Protein AF-A0A6P6MYN0-F1 (afdb_monomer_lite)

Foldseek 3Di:
DPPDVVNVVVVVVVVVVVVVVVVVVVVVPPPPPPPPPCPPDDPPPPPDPPPDPDPDPPPPDDPVVVVVVVVVLVVQQVPDDLPPHQWDWDWDDDPNDTRDIHFYHFLDSVDPPGDTDDPPRDD

Structure (mmCIF, N/CA/C/O backbone):
data_AF-A0A6P6MYN0-F1
#
_entry.id   AF-A0A6P6MYN0-F1
#
loop_
_atom_site.group_PDB
_atom_site.id
_atom_site.type_symbol
_atom_site.label_atom_id
_atom_site.label_alt_id
_atom_site.label_comp_id
_atom_site.label_asym_id
_atom_site.label_entity_id
_atom_site.label_seq_id
_atom_site.pdbx_PDB_ins_code
_atom_site.Cartn_x
_atom_site.Cartn_y
_atom_site.Cartn_z
_atom_site.occupancy
_atom_site.B_iso_or_equiv
_atom_site.auth_seq_id
_atom_site.auth_comp_id
_atom_site.auth_asym_id
_atom_site.auth_atom_id
_atom_site.pdbx_PDB_mod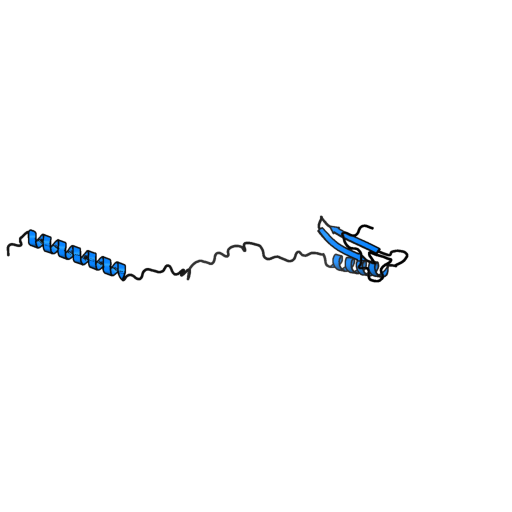el_num
ATOM 1 N N . MET A 1 1 ? -87.857 14.579 69.782 1.00 53.56 1 MET A N 1
ATOM 2 C CA . MET A 1 1 ? -88.021 13.678 68.616 1.00 53.56 1 MET A CA 1
ATOM 3 C C . MET A 1 1 ? -87.259 12.383 68.890 1.00 53.56 1 MET A C 1
ATOM 5 O O . MET A 1 1 ? -86.061 12.450 69.120 1.00 53.56 1 MET A O 1
ATOM 9 N N . LYS A 1 2 ?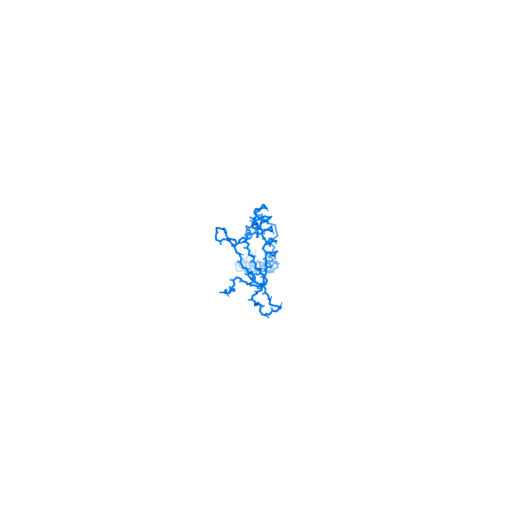 -87.933 11.222 68.958 1.00 61.50 2 LYS A N 1
ATOM 10 C CA . LYS A 1 2 ? -87.278 9.908 69.142 1.00 61.50 2 LYS A CA 1
ATOM 11 C C . LYS A 1 2 ? -86.645 9.494 67.811 1.00 61.50 2 LYS A C 1
ATOM 13 O O . LYS A 1 2 ? -87.336 8.946 66.956 1.00 61.50 2 LYS A O 1
ATOM 18 N N . VAL A 1 3 ? -85.364 9.803 67.611 1.00 63.44 3 VAL A N 1
ATOM 19 C CA . VAL A 1 3 ? -84.628 9.355 66.422 1.00 63.44 3 VAL A CA 1
ATOM 20 C C . VAL A 1 3 ? -84.495 7.840 66.525 1.00 63.44 3 VAL A C 1
ATOM 22 O O . VAL A 1 3 ? -83.791 7.317 67.385 1.00 63.44 3 VAL A O 1
ATOM 25 N N . LYS A 1 4 ? -85.257 7.121 65.700 1.00 75.44 4 LYS A N 1
ATOM 26 C CA . LYS A 1 4 ? -85.1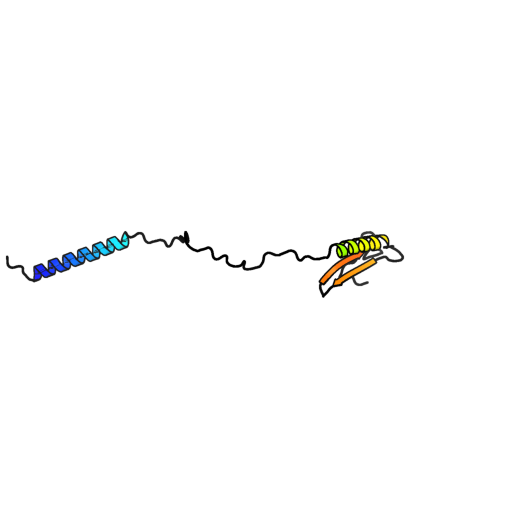75 5.664 65.632 1.00 75.44 4 LYS A CA 1
ATOM 27 C C . LYS A 1 4 ? -83.779 5.330 65.112 1.00 75.44 4 LYS A C 1
ATOM 29 O O . LYS A 1 4 ? -83.386 5.849 64.076 1.00 75.44 4 LYS A O 1
ATOM 34 N N . TRP A 1 5 ? -83.032 4.488 65.819 1.00 72.88 5 TRP A N 1
ATOM 35 C CA . TRP A 1 5 ? -81.677 4.054 65.441 1.00 72.88 5 TRP A CA 1
ATOM 36 C C . TRP A 1 5 ? -81.570 3.601 63.975 1.00 72.88 5 TRP A C 1
ATOM 38 O O . TRP A 1 5 ? -80.552 3.805 63.323 1.00 72.88 5 TRP A O 1
ATOM 48 N N . THR A 1 6 ? -82.666 3.070 63.432 1.00 79.88 6 THR A N 1
ATOM 49 C CA . THR A 1 6 ? -82.806 2.720 62.018 1.00 79.88 6 THR A CA 1
ATOM 50 C C . THR A 1 6 ? -82.671 3.920 61.080 1.00 79.88 6 THR A C 1
ATOM 52 O O . THR A 1 6 ? -82.002 3.806 60.064 1.00 79.88 6 THR A O 1
ATOM 55 N N . GLN A 1 7 ? -83.238 5.079 61.422 1.00 79.44 7 GLN A N 1
ATOM 56 C CA . GLN A 1 7 ? -83.082 6.326 60.664 1.00 79.44 7 GLN A CA 1
ATOM 57 C C . GLN A 1 7 ? -81.640 6.832 60.714 1.00 79.44 7 GLN A C 1
ATOM 59 O O . GLN A 1 7 ? -81.121 7.285 59.702 1.00 79.44 7 GLN A O 1
ATOM 64 N N . LEU A 1 8 ? -80.968 6.695 61.862 1.00 85.31 8 LEU A N 1
ATOM 65 C CA . LEU A 1 8 ? -79.564 7.086 61.995 1.00 85.31 8 LEU A CA 1
ATOM 66 C C . LEU A 1 8 ? -78.649 6.198 61.139 1.00 85.31 8 LEU A C 1
ATOM 68 O O . LEU A 1 8 ? -77.784 6.710 60.434 1.00 85.31 8 LEU A O 1
ATOM 72 N N . GLY A 1 9 ? -78.890 4.883 61.140 1.00 86.94 9 GLY A N 1
ATOM 73 C CA . GLY A 1 9 ? -78.191 3.946 60.260 1.00 86.94 9 GLY A CA 1
ATOM 74 C C . GLY A 1 9 ? -78.440 4.245 58.782 1.00 86.94 9 GLY A C 1
ATOM 75 O O . GLY A 1 9 ? -77.500 4.276 57.996 1.00 86.94 9 GLY A O 1
ATOM 76 N N . LEU A 1 10 ? -79.687 4.539 58.405 1.00 88.94 10 LEU A N 1
ATOM 77 C CA . LEU A 1 10 ? -80.056 4.849 57.021 1.00 88.94 10 LEU A CA 1
ATOM 78 C C . LEU A 1 10 ? -79.382 6.142 56.536 1.00 88.94 10 LEU A C 1
ATOM 80 O O . LEU A 1 10 ? -78.824 6.164 55.443 1.00 88.94 10 LEU A O 1
ATOM 84 N N . VAL A 1 11 ? -79.341 7.182 57.375 1.00 91.94 11 VAL A N 1
ATOM 85 C CA . VAL A 1 11 ? -78.610 8.429 57.087 1.00 91.94 11 VAL A CA 1
ATOM 86 C C . VAL A 1 11 ? -77.107 8.175 56.962 1.00 91.94 11 VAL A C 1
ATOM 88 O O . VAL A 1 11 ? -76.478 8.693 56.043 1.00 91.94 11 VAL A O 1
ATOM 91 N N . PHE A 1 12 ? -76.529 7.345 57.834 1.00 92.38 12 PHE A N 1
ATOM 92 C CA . PHE A 1 12 ? -75.112 6.987 57.765 1.00 92.38 12 PHE A CA 1
ATOM 93 C C . PHE A 1 12 ? -74.764 6.249 56.465 1.00 92.38 12 PHE A C 1
ATOM 95 O O . PHE A 1 12 ? -73.822 6.638 55.777 1.00 92.38 12 PHE A O 1
ATOM 102 N N . PHE A 1 13 ? -75.544 5.232 56.083 1.00 91.94 13 PHE A N 1
ATOM 103 C CA . PHE A 1 13 ? -75.327 4.506 54.827 1.00 91.94 13 PHE A CA 1
ATOM 104 C C . PHE A 1 13 ? -75.521 5.398 53.600 1.00 91.94 13 PHE A C 1
ATOM 106 O O . PHE A 1 13 ? -74.767 5.279 52.635 1.00 91.94 13 PHE A O 1
ATOM 113 N N . LEU A 1 14 ? -76.482 6.323 53.647 1.00 93.69 14 LEU A N 1
ATOM 114 C CA . LEU A 1 14 ? -76.713 7.278 52.570 1.00 93.69 14 LEU A CA 1
ATOM 115 C C . LEU A 1 14 ? -75.519 8.230 52.413 1.00 93.69 14 LEU A C 1
ATOM 117 O O . LEU A 1 14 ? -75.006 8.378 51.306 1.00 93.69 14 LEU A O 1
ATOM 121 N N . LEU A 1 15 ? -74.999 8.785 53.511 1.00 94.81 15 LEU A N 1
ATOM 122 C CA . LEU A 1 15 ? -73.784 9.608 53.492 1.00 94.81 15 LEU A CA 1
ATOM 123 C C . LEU A 1 15 ? -72.572 8.827 52.977 1.00 94.81 15 LEU A C 1
ATOM 125 O O . LEU A 1 15 ? -71.834 9.326 52.130 1.00 94.81 15 LEU A O 1
ATOM 129 N N . LEU A 1 16 ? -72.395 7.585 53.432 1.00 95.25 16 LEU A N 1
ATOM 130 C CA . LEU A 1 16 ? -71.290 6.732 53.003 1.00 95.25 16 LEU A CA 1
ATOM 131 C C . LEU A 1 16 ? -71.374 6.418 51.503 1.00 95.25 16 LEU A C 1
ATOM 133 O O . LEU A 1 16 ? -70.361 6.481 50.809 1.00 95.25 16 LEU A O 1
ATOM 137 N N . SER A 1 17 ? -72.580 6.174 50.979 1.00 94.06 17 SER A N 1
ATOM 138 C CA . SER A 1 17 ? -72.792 5.970 49.543 1.00 94.06 17 SER A CA 1
ATOM 139 C C . SER A 1 17 ? -72.412 7.207 48.724 1.00 94.06 17 SER A C 1
ATOM 141 O O . SER A 1 17 ? -71.668 7.076 47.754 1.00 94.06 17 SER A O 1
ATOM 143 N N . ILE A 1 18 ? -72.818 8.404 49.168 1.00 95.75 18 ILE A N 1
ATOM 144 C CA . ILE A 1 18 ? -72.512 9.675 48.497 1.00 95.75 18 ILE A CA 1
ATOM 145 C C . ILE A 1 18 ? -71.004 9.924 48.472 1.00 95.75 18 ILE A C 1
ATOM 147 O O . ILE A 1 18 ? -70.462 10.298 47.428 1.00 95.75 18 ILE A O 1
ATOM 151 N N . ILE A 1 19 ? -70.317 9.686 49.594 1.00 95.56 19 ILE A N 1
ATOM 152 C CA . ILE A 1 19 ? -68.861 9.842 49.696 1.00 95.56 19 ILE A CA 1
ATOM 153 C C . ILE A 1 19 ? -68.169 8.906 48.705 1.00 95.56 19 ILE A C 1
ATOM 155 O O . ILE A 1 19 ? -67.371 9.369 47.894 1.00 95.56 19 ILE A O 1
ATOM 159 N N . MET A 1 20 ? -68.529 7.619 48.693 1.00 93.00 20 MET A N 1
ATOM 160 C CA . MET A 1 20 ? -67.912 6.642 47.792 1.00 93.00 20 MET A CA 1
ATOM 161 C C . MET A 1 20 ? -68.162 6.978 46.319 1.00 93.00 20 MET A C 1
ATOM 163 O O . MET A 1 20 ? -67.231 6.924 45.516 1.00 93.00 20 MET A O 1
ATOM 167 N N . THR A 1 21 ? -69.379 7.394 45.957 1.00 92.56 21 THR A N 1
ATOM 168 C CA . THR A 1 21 ? -69.680 7.833 44.585 1.00 92.56 21 THR A CA 1
ATOM 169 C C . THR A 1 21 ? -68.930 9.108 44.203 1.00 92.56 21 THR A C 1
ATOM 171 O O . THR A 1 21 ? -68.440 9.208 43.082 1.00 92.56 21 THR A O 1
ATOM 174 N N . SER A 1 22 ? -68.763 10.052 45.134 1.00 90.94 22 SER A N 1
ATOM 175 C CA . SER A 1 22 ? -68.007 11.288 44.892 1.00 90.94 22 SER A CA 1
ATOM 176 C C . SER A 1 22 ? -66.517 11.000 44.710 1.00 90.94 22 SER A C 1
ATOM 178 O O . SER A 1 22 ? -65.898 11.541 43.799 1.00 90.94 22 SER A O 1
ATOM 180 N N . CYS A 1 23 ? -65.949 10.089 45.507 1.00 87.94 23 CYS A N 1
ATOM 181 C CA . CYS A 1 23 ? -64.576 9.614 45.337 1.00 87.94 23 CYS A CA 1
ATOM 182 C C . CYS A 1 23 ? -64.377 8.909 43.990 1.00 87.94 23 CYS A C 1
ATOM 184 O O . CYS A 1 23 ? -63.348 9.110 43.353 1.00 87.94 23 CYS A O 1
ATOM 186 N N . PHE A 1 24 ? -65.355 8.124 43.531 1.00 85.88 24 PHE A N 1
ATOM 187 C CA . PHE A 1 24 ? -65.301 7.480 42.217 1.00 85.88 24 PHE A CA 1
ATOM 188 C C . PHE A 1 24 ? -65.345 8.490 41.067 1.00 85.88 24 PHE A C 1
ATOM 190 O O . PHE A 1 24 ? -64.548 8.388 40.138 1.00 85.88 24 PHE A O 1
ATOM 197 N N . ILE A 1 25 ? -66.232 9.486 41.138 1.00 86.12 25 ILE A N 1
ATOM 198 C CA . ILE A 1 25 ? -66.300 10.560 40.137 1.00 86.12 25 ILE A CA 1
ATOM 199 C C . ILE A 1 25 ? -65.002 11.371 40.148 1.00 86.12 25 ILE A C 1
ATOM 201 O O . ILE A 1 25 ? -64.467 11.666 39.084 1.00 86.12 25 ILE A O 1
ATOM 205 N N . TRP A 1 26 ? -64.451 11.659 41.329 1.00 82.94 26 TRP A N 1
ATOM 206 C CA . TRP A 1 26 ? -63.154 12.319 41.467 1.00 82.94 26 TRP A CA 1
ATOM 207 C C . TRP A 1 26 ? -62.023 11.490 40.850 1.00 82.94 26 TRP A C 1
ATOM 209 O O . TRP A 1 26 ? -61.227 12.020 40.086 1.00 82.94 26 TRP A O 1
ATOM 219 N N . GLN A 1 27 ? -61.973 10.178 41.103 1.00 78.88 27 GLN A N 1
ATOM 220 C CA . GLN A 1 27 ? -60.999 9.284 40.467 1.00 78.88 27 GLN A CA 1
ATOM 221 C C . GLN A 1 27 ? -61.155 9.200 38.949 1.00 78.88 27 GLN A C 1
ATOM 223 O O . GLN A 1 27 ? -60.160 9.051 38.246 1.00 78.88 27 GLN A O 1
ATOM 228 N N . TYR A 1 28 ? -62.382 9.292 38.440 1.00 77.19 28 TYR A N 1
ATOM 229 C CA . TYR A 1 28 ? -62.646 9.265 37.006 1.00 77.19 28 TYR A CA 1
ATOM 230 C C . TYR A 1 28 ? -62.300 10.593 36.317 1.00 77.19 28 TYR A C 1
ATOM 232 O O . TYR A 1 28 ? -61.834 10.592 35.181 1.00 77.19 28 TYR A O 1
ATOM 240 N N . GLN A 1 29 ? -62.534 11.719 36.998 1.00 72.38 29 GLN A N 1
ATOM 241 C CA . GLN A 1 29 ? -62.219 13.059 36.500 1.00 72.38 29 GLN A CA 1
ATOM 242 C C . GLN A 1 29 ? -60.760 13.452 36.700 1.00 72.38 29 GLN A C 1
ATOM 244 O O . GLN A 1 29 ? -60.295 14.357 36.007 1.00 72.38 29 GLN A O 1
ATOM 249 N N . LEU A 1 30 ? -60.034 12.795 37.612 1.00 69.62 30 LEU A N 1
ATOM 250 C CA . LEU A 1 30 ? -58.584 12.893 37.639 1.00 69.62 30 LEU A CA 1
ATOM 251 C C . LEU A 1 30 ? -58.102 12.504 36.239 1.00 69.62 30 LEU A C 1
ATOM 253 O O . LEU A 1 30 ? -58.346 11.368 35.817 1.00 69.62 30 LEU A O 1
ATOM 257 N N . PRO A 1 31 ? -57.473 13.432 35.493 1.00 56.62 31 PRO A N 1
ATOM 258 C CA . PRO A 1 31 ? -56.939 13.100 34.192 1.00 56.62 31 PRO A CA 1
ATOM 259 C C . PRO A 1 31 ? -56.016 11.921 34.436 1.00 56.62 31 PRO A C 1
ATOM 261 O O . PRO A 1 31 ? -55.083 12.018 35.239 1.00 56.62 31 PRO A O 1
ATOM 264 N N . LYS A 1 32 ? -56.314 10.775 33.809 1.00 54.97 32 LYS A N 1
ATOM 265 C CA . LYS A 1 32 ? -55.315 9.722 33.712 1.00 54.97 32 LYS A CA 1
ATOM 266 C C . LYS A 1 32 ? -54.124 10.441 33.120 1.00 54.97 32 LYS A C 1
ATOM 268 O O . LYS A 1 32 ? -54.213 10.909 31.986 1.00 54.97 32 LYS A O 1
ATOM 273 N N . LEU A 1 33 ? -53.076 10.601 33.925 1.00 54.22 33 LEU A N 1
ATOM 274 C CA . LEU A 1 33 ? -51.758 10.900 33.420 1.00 54.22 33 LEU A CA 1
ATOM 275 C C . LEU A 1 33 ? -51.540 9.789 32.403 1.00 54.22 33 LEU A C 1
ATOM 277 O O . LEU A 1 33 ? -51.207 8.657 32.754 1.00 54.22 33 LEU A O 1
ATOM 281 N N . VAL A 1 34 ? -51.822 10.088 31.133 1.00 50.62 34 VAL A N 1
ATOM 282 C CA . VAL A 1 34 ? -51.039 9.516 30.063 1.00 50.62 34 VAL A CA 1
ATOM 283 C C . VAL A 1 34 ? -49.646 9.767 30.590 1.00 50.62 34 VAL A C 1
ATOM 285 O O . VAL A 1 34 ? -49.278 10.914 30.866 1.00 50.62 34 VAL A O 1
ATOM 288 N N . LEU A 1 35 ? -48.934 8.686 30.878 1.00 47.28 35 LEU A N 1
ATOM 289 C CA . LEU A 1 35 ? -47.496 8.740 30.951 1.00 47.28 35 LEU A CA 1
ATOM 290 C C . LEU A 1 35 ? -47.065 9.121 29.531 1.00 47.28 35 LEU A C 1
ATOM 292 O O . LEU A 1 35 ? -46.549 8.305 28.779 1.00 47.28 35 LEU A O 1
ATOM 296 N N . GLU A 1 36 ? -47.349 10.362 29.129 1.00 41.97 36 GLU A N 1
ATOM 297 C CA . GLU A 1 36 ? -46.431 11.101 28.316 1.00 41.97 36 GLU A CA 1
ATOM 298 C C . GLU A 1 36 ? -45.174 11.016 29.153 1.00 41.97 36 GLU A C 1
ATOM 300 O O . GLU A 1 36 ? -45.100 11.555 30.259 1.00 41.97 36 GLU A O 1
ATOM 305 N N . GLU A 1 37 ? -44.295 10.113 28.745 1.00 47.88 37 GLU A N 1
ATOM 306 C CA . GLU A 1 37 ? -42.961 10.413 28.239 1.00 47.88 37 GLU A CA 1
ATOM 307 C C . GLU A 1 37 ? -42.546 11.903 28.273 1.00 47.88 37 GLU A C 1
ATOM 309 O O . GLU A 1 37 ? -41.843 12.396 27.406 1.00 47.88 37 GLU A O 1
ATOM 314 N N . ASN A 1 38 ? -42.906 12.643 29.316 1.00 44.09 38 ASN A N 1
ATOM 315 C CA . ASN A 1 38 ? -42.285 13.881 29.715 1.00 44.09 38 ASN A CA 1
ATOM 316 C C . ASN A 1 38 ? -41.062 13.471 30.524 1.00 44.09 38 ASN A C 1
ATOM 318 O O . ASN A 1 38 ? -40.947 13.685 31.729 1.00 44.09 38 ASN A O 1
ATOM 322 N N . THR A 1 39 ? -40.097 12.908 29.797 1.00 47.28 39 THR A N 1
ATOM 323 C CA . THR A 1 39 ? -38.680 12.992 30.150 1.00 47.28 39 THR A CA 1
ATOM 324 C C . THR A 1 39 ? -38.219 14.426 29.861 1.00 47.28 39 THR A C 1
ATOM 326 O O . THR A 1 39 ? -37.303 14.673 29.085 1.00 47.28 39 THR A O 1
ATOM 329 N N . GLY A 1 40 ? -38.921 15.394 30.444 1.00 51.72 40 GLY A N 1
ATOM 330 C CA . GLY A 1 40 ? -38.658 16.818 30.362 1.00 51.72 40 GLY A CA 1
ATOM 331 C C . GLY A 1 40 ? -38.294 17.293 31.757 1.00 51.72 40 GLY A C 1
ATOM 332 O O . GLY A 1 40 ? -39.147 17.362 32.630 1.00 51.72 40 GLY A O 1
ATOM 333 N N . GLU A 1 41 ? -37.009 17.587 31.943 1.00 58.28 41 GLU A N 1
ATOM 334 C CA . GLU A 1 41 ? -36.433 18.288 33.096 1.00 58.28 41 GLU A CA 1
ATOM 335 C C . GLU A 1 41 ? -36.349 17.518 34.424 1.00 58.28 41 GLU A C 1
ATOM 337 O O . GLU A 1 41 ? -37.100 17.735 35.367 1.00 58.28 41 GLU A O 1
ATOM 342 N N . ARG A 1 42 ? -35.309 16.680 34.543 1.00 47.69 42 ARG A N 1
ATOM 343 C CA . ARG A 1 42 ? -34.098 16.988 35.350 1.00 47.69 42 ARG A CA 1
ATOM 344 C C . ARG A 1 42 ? -33.110 15.819 35.362 1.00 47.69 42 ARG A C 1
ATOM 346 O O . ARG A 1 42 ? -32.417 15.596 36.353 1.00 47.69 42 ARG A O 1
ATOM 353 N N . SER A 1 43 ? -32.976 15.068 34.271 1.00 50.16 43 SER A N 1
ATOM 354 C CA . SER A 1 43 ? -31.760 14.282 34.123 1.00 50.16 43 SER A CA 1
ATOM 355 C C . SER A 1 43 ? -30.658 15.293 33.827 1.00 50.16 43 SER A C 1
ATOM 357 O O . SER A 1 43 ? -30.653 15.892 32.751 1.00 50.16 43 SER A O 1
ATOM 359 N N . LYS A 1 44 ? -29.703 15.495 34.746 1.00 55.16 44 LYS A N 1
ATOM 360 C CA . LYS A 1 44 ? -28.343 15.796 34.282 1.00 55.16 44 LYS A CA 1
ATOM 361 C C . LYS A 1 44 ? -28.123 14.759 33.199 1.00 55.16 44 LYS A C 1
ATOM 363 O O . LYS A 1 44 ? -28.175 13.578 33.534 1.00 55.16 44 LYS A O 1
ATOM 368 N N . SER A 1 45 ? -28.061 15.171 31.934 1.00 57.47 45 SER A N 1
ATOM 369 C CA . SER A 1 45 ? -27.773 14.255 30.845 1.00 57.47 45 SER A CA 1
ATOM 370 C C . SER A 1 45 ? -26.450 13.629 31.244 1.00 57.47 45 SER A C 1
ATOM 372 O O . SER A 1 45 ? -25.400 14.269 31.144 1.00 57.47 45 SER A O 1
ATOM 374 N N . VAL A 1 46 ? -26.503 12.440 31.842 1.00 62.66 46 VAL A N 1
ATOM 375 C CA . VAL A 1 46 ? -25.317 11.642 32.048 1.00 62.66 46 VAL A CA 1
ATOM 376 C C . VAL A 1 46 ? -24.870 11.459 30.620 1.00 62.66 46 VAL A C 1
ATOM 378 O O . VAL A 1 46 ? -25.598 10.862 29.826 1.00 62.66 46 VAL A O 1
ATOM 381 N N . ARG A 1 47 ? -23.768 12.119 30.254 1.00 65.75 47 ARG A N 1
ATOM 382 C CA . ARG A 1 47 ? -23.128 11.883 28.971 1.00 65.75 47 ARG A CA 1
ATOM 383 C C . ARG A 1 47 ? -22.782 10.407 29.009 1.00 65.75 47 ARG A C 1
ATOM 385 O O . ARG A 1 47 ? -21.797 10.021 29.630 1.00 65.75 47 ARG A O 1
ATOM 392 N N . MET A 1 48 ? -23.670 9.580 28.466 1.00 72.00 48 MET A N 1
ATOM 393 C CA . MET A 1 48 ? -23.377 8.182 28.256 1.00 72.00 48 MET A CA 1
ATOM 394 C C . MET A 1 48 ? -22.168 8.192 27.339 1.00 72.00 48 MET A C 1
ATOM 396 O O . MET A 1 48 ? -22.185 8.873 26.309 1.00 72.00 48 MET A O 1
ATOM 400 N N . CYS A 1 49 ? -21.094 7.526 27.763 1.00 70.06 49 CYS A N 1
ATOM 401 C CA . CYS A 1 49 ? -19.936 7.355 26.906 1.00 70.06 49 CYS A CA 1
ATOM 402 C C . CYS A 1 49 ? -20.448 6.818 25.566 1.00 70.06 49 CYS A C 1
ATOM 404 O O . CYS A 1 49 ? -21.297 5.916 25.570 1.00 70.06 49 CYS A O 1
ATOM 406 N N . PRO A 1 50 ? -20.013 7.394 24.436 1.00 75.12 50 PRO A N 1
ATOM 407 C CA . PRO A 1 50 ? -20.453 6.912 23.143 1.00 75.12 50 PRO A CA 1
ATOM 408 C C . PRO A 1 50 ? -20.164 5.408 23.082 1.00 75.12 50 PRO A C 1
ATOM 410 O O . PRO A 1 50 ? -19.091 4.950 23.474 1.00 75.12 50 PRO A O 1
ATOM 413 N N . ARG A 1 51 ? -21.176 4.627 22.678 1.00 73.69 51 ARG A N 1
ATOM 414 C CA . ARG A 1 51 ? -21.131 3.151 22.684 1.00 73.69 51 ARG A CA 1
ATOM 415 C C . ARG A 1 51 ? -19.940 2.612 21.886 1.00 73.69 51 ARG A C 1
ATOM 417 O O . ARG A 1 51 ? -19.454 1.523 22.168 1.00 73.69 51 ARG A O 1
ATOM 424 N N . PHE A 1 52 ? -19.482 3.405 20.923 1.00 72.06 52 PHE A N 1
ATOM 425 C CA . PHE A 1 52 ? -18.256 3.218 20.175 1.00 72.06 52 PHE A CA 1
ATOM 426 C C . PHE A 1 52 ? -17.497 4.549 20.177 1.00 72.06 52 PHE A C 1
ATOM 428 O O . PHE A 1 52 ? -18.142 5.587 20.008 1.00 72.06 52 PHE A O 1
ATOM 435 N N . PRO A 1 53 ? -16.171 4.556 20.384 1.00 74.38 53 PRO A N 1
ATOM 436 C CA . PRO A 1 53 ? -15.379 5.765 20.193 1.00 74.38 53 PRO A CA 1
ATOM 437 C C . PRO A 1 53 ? -15.575 6.285 18.764 1.00 74.38 53 PRO A C 1
ATOM 439 O O . PRO A 1 53 ? -15.749 5.494 17.833 1.00 74.38 53 PRO A O 1
ATOM 442 N N . GLU A 1 54 ? -15.557 7.606 18.586 1.00 76.62 54 GLU A N 1
ATOM 443 C CA . GLU A 1 54 ? -15.477 8.168 17.239 1.00 76.62 54 GLU A CA 1
ATOM 444 C C . GLU A 1 54 ? -14.209 7.625 16.567 1.00 76.62 54 GLU A C 1
ATOM 446 O O . GLU A 1 54 ? -13.160 7.580 17.217 1.00 76.62 54 GLU A O 1
ATOM 451 N N . PRO A 1 55 ? -14.289 7.168 15.304 1.00 65.69 55 PRO A N 1
ATOM 452 C CA . PRO A 1 55 ? -13.127 6.673 14.590 1.00 65.69 55 PRO A CA 1
ATOM 453 C C . PRO A 1 55 ? -12.130 7.820 14.431 1.00 65.69 55 PRO A C 1
ATOM 455 O O . PRO A 1 55 ? -12.244 8.656 13.538 1.00 65.69 55 PRO A O 1
ATOM 458 N N . THR A 1 56 ? -11.148 7.871 15.325 1.00 64.81 56 THR A N 1
ATOM 459 C CA . THR A 1 56 ? -9.991 8.740 15.173 1.00 64.81 56 THR A CA 1
ATOM 460 C C . THR A 1 56 ? -9.148 8.179 14.039 1.00 64.81 56 THR A C 1
ATOM 462 O O . THR A 1 56 ? -8.802 6.992 14.089 1.00 64.81 56 THR A O 1
ATOM 465 N N . PRO A 1 57 ? -8.808 8.987 13.023 1.00 64.25 57 PRO A N 1
ATOM 466 C CA . PRO A 1 57 ? -7.869 8.553 12.008 1.00 64.25 57 PRO A CA 1
ATOM 467 C C . PRO A 1 57 ? -6.577 8.151 12.716 1.00 64.25 57 PRO A C 1
ATOM 469 O O . PRO A 1 57 ? -6.015 8.926 13.489 1.00 64.25 57 PRO A O 1
ATOM 472 N N . LEU A 1 58 ? -6.144 6.910 12.502 1.00 57.62 58 LEU A N 1
ATOM 473 C CA . LEU A 1 58 ? -4.832 6.479 12.952 1.00 57.62 58 LEU A CA 1
ATOM 474 C C . LEU A 1 58 ? -3.799 7.415 12.313 1.00 57.62 58 LEU A C 1
ATOM 476 O O . LEU A 1 58 ? -3.779 7.555 11.091 1.00 57.62 58 LEU A O 1
ATOM 480 N N . GLU A 1 59 ? -2.950 8.054 13.124 1.00 62.06 59 GLU A N 1
ATOM 481 C CA . GLU A 1 59 ? -1.768 8.768 12.633 1.00 62.06 59 GLU A CA 1
ATOM 482 C C . GLU A 1 59 ? -0.815 7.731 12.021 1.00 62.06 59 GLU A C 1
ATOM 484 O O . GLU A 1 59 ? 0.029 7.136 12.684 1.00 62.06 59 GLU A O 1
ATOM 489 N N . HIS A 1 60 ? -1.035 7.418 10.750 1.00 53.75 60 HIS A N 1
ATOM 490 C CA . HIS A 1 60 ? -0.199 6.586 9.893 1.00 53.75 60 HIS A CA 1
ATOM 491 C C . HIS A 1 60 ? -0.027 7.355 8.577 1.00 53.75 60 HIS A C 1
ATOM 493 O O . HIS A 1 60 ? -1.042 7.763 8.009 1.00 53.75 60 HIS A O 1
ATOM 499 N N . PRO A 1 61 ? 1.179 7.521 8.007 1.00 68.06 61 PRO A N 1
ATOM 500 C CA . PRO A 1 61 ? 2.535 7.297 8.512 1.00 68.06 61 PRO A CA 1
ATOM 501 C C . PRO A 1 61 ? 3.216 8.608 8.967 1.00 68.06 61 PRO A C 1
ATOM 503 O O . PRO A 1 61 ? 2.723 9.711 8.733 1.00 68.06 61 PRO A O 1
ATOM 506 N N . ILE A 1 62 ? 4.413 8.484 9.551 1.00 70.75 62 ILE A N 1
ATOM 507 C CA . ILE A 1 62 ? 5.354 9.596 9.772 1.00 70.75 62 ILE A CA 1
ATOM 508 C C . ILE A 1 62 ? 5.568 10.326 8.432 1.00 70.75 62 ILE A C 1
ATOM 510 O O . ILE A 1 62 ? 5.891 9.681 7.435 1.00 70.75 62 ILE A O 1
ATOM 514 N N . HIS A 1 63 ? 5.404 11.654 8.390 1.00 79.00 63 HIS A N 1
ATOM 515 C CA . HIS A 1 63 ? 5.472 12.454 7.151 1.00 79.00 63 HIS A CA 1
ATOM 516 C C . HIS A 1 63 ? 6.729 12.162 6.310 1.00 79.00 63 HIS A C 1
ATOM 518 O O . HIS A 1 63 ? 6.652 12.016 5.093 1.00 79.00 63 HIS A O 1
ATOM 524 N N . SER A 1 64 ? 7.877 11.979 6.970 1.00 85.06 64 SER A N 1
ATOM 525 C CA . SER A 1 64 ? 9.141 11.621 6.318 1.00 85.06 64 SER A CA 1
ATOM 526 C C . SER A 1 64 ? 9.109 10.254 5.628 1.00 85.06 64 SER A C 1
ATOM 528 O O . SER A 1 64 ? 9.696 10.092 4.560 1.00 85.06 64 SER A O 1
ATOM 530 N N . LEU A 1 65 ? 8.408 9.273 6.205 1.00 86.69 65 LEU A N 1
ATOM 531 C CA . LEU A 1 65 ? 8.249 7.948 5.612 1.00 86.69 65 LEU A CA 1
ATOM 532 C C . LEU A 1 65 ? 7.362 8.013 4.368 1.00 86.69 65 LEU A C 1
ATOM 534 O O . LEU A 1 65 ? 7.688 7.392 3.362 1.00 86.69 65 LEU A O 1
ATOM 538 N N . LYS A 1 66 ? 6.283 8.802 4.410 1.00 85.50 66 LYS A N 1
ATOM 539 C CA . LYS A 1 66 ? 5.423 9.030 3.243 1.00 85.50 66 LYS A CA 1
ATOM 540 C C . LYS A 1 66 ? 6.214 9.636 2.080 1.00 85.50 66 LYS A C 1
ATOM 542 O O . LYS A 1 66 ? 6.190 9.082 0.987 1.00 85.50 66 LYS A O 1
ATOM 547 N N . GLU A 1 67 ? 6.963 10.712 2.321 1.00 90.81 67 GLU A N 1
ATOM 548 C CA . GLU A 1 67 ? 7.797 11.341 1.285 1.00 90.81 67 GLU A CA 1
ATOM 549 C C . GLU A 1 67 ? 8.847 10.379 0.711 1.00 90.81 67 GLU A C 1
ATOM 551 O O . GLU A 1 67 ? 9.122 10.382 -0.491 1.00 90.81 67 GLU A O 1
ATOM 556 N N . ALA A 1 68 ? 9.461 9.554 1.564 1.00 91.81 68 ALA A N 1
ATOM 557 C CA . ALA A 1 68 ? 10.419 8.550 1.121 1.00 91.81 68 ALA A CA 1
ATOM 558 C C . ALA A 1 68 ? 9.750 7.495 0.226 1.00 91.81 68 ALA A C 1
ATOM 560 O O . ALA A 1 68 ? 10.288 7.163 -0.830 1.00 91.81 68 ALA A O 1
ATOM 561 N N . LEU A 1 69 ? 8.565 7.012 0.610 1.00 93.00 69 LEU A N 1
ATOM 562 C CA . LEU A 1 69 ? 7.799 6.037 -0.167 1.00 93.00 69 LEU A CA 1
ATOM 563 C C . LEU A 1 69 ? 7.323 6.612 -1.506 1.00 93.00 69 LEU A C 1
ATOM 565 O O . LEU A 1 69 ? 7.391 5.915 -2.512 1.00 93.00 69 LEU A O 1
ATOM 569 N N . GLU A 1 70 ? 6.931 7.885 -1.559 1.00 92.88 70 GLU A N 1
ATOM 570 C CA . GLU A 1 70 ? 6.590 8.565 -2.817 1.00 92.88 70 GLU A CA 1
ATOM 571 C C . GLU A 1 70 ? 7.797 8.662 -3.765 1.00 92.88 70 GLU A C 1
ATOM 573 O O . GLU A 1 70 ? 7.669 8.422 -4.968 1.00 92.88 70 GLU A O 1
ATOM 578 N N . LYS A 1 71 ? 8.999 8.942 -3.239 1.00 95.31 71 LYS A N 1
ATOM 579 C CA . LYS A 1 71 ? 10.239 8.937 -4.040 1.00 95.31 71 LYS A CA 1
ATOM 580 C C . LYS A 1 71 ? 10.570 7.545 -4.573 1.00 95.31 71 LYS A C 1
ATOM 582 O O . LYS A 1 71 ? 10.991 7.420 -5.723 1.00 95.31 71 LYS A O 1
ATOM 587 N N . VAL A 1 72 ? 10.381 6.511 -3.753 1.00 94.25 72 VAL A N 1
ATOM 588 C CA . VAL A 1 72 ? 10.572 5.113 -4.164 1.00 94.25 72 VAL A CA 1
ATOM 589 C C . VAL A 1 72 ? 9.558 4.726 -5.239 1.00 94.25 72 VAL A C 1
ATOM 591 O O . VAL A 1 72 ? 9.955 4.170 -6.259 1.00 94.25 72 VAL A O 1
ATOM 594 N N . ASP A 1 73 ? 8.280 5.068 -5.068 1.00 94.94 73 ASP A N 1
ATOM 595 C CA . ASP A 1 73 ? 7.229 4.799 -6.056 1.00 94.94 73 ASP A CA 1
ATOM 596 C C . ASP A 1 73 ? 7.560 5.439 -7.414 1.00 94.94 73 ASP A C 1
ATOM 598 O O . ASP A 1 73 ? 7.548 4.758 -8.441 1.00 94.94 73 ASP A O 1
ATOM 602 N N . ALA A 1 74 ? 7.964 6.713 -7.418 1.00 95.69 74 ALA A N 1
ATOM 603 C CA . ALA A 1 74 ? 8.378 7.411 -8.633 1.00 95.69 74 ALA A CA 1
ATOM 604 C C . ALA A 1 74 ? 9.605 6.761 -9.297 1.00 95.69 74 ALA A C 1
ATOM 606 O O . ALA A 1 74 ? 9.634 6.579 -10.517 1.00 95.69 74 ALA A O 1
ATOM 607 N N . LEU A 1 75 ? 10.611 6.374 -8.505 1.00 95.75 75 LEU A N 1
ATOM 608 C CA . LEU A 1 75 ? 11.798 5.684 -9.009 1.00 95.75 75 LEU A CA 1
ATOM 609 C C . LEU A 1 75 ? 11.415 4.358 -9.667 1.00 95.75 75 LEU A C 1
ATOM 611 O O . LEU A 1 75 ? 11.837 4.095 -10.793 1.00 95.75 75 LEU A O 1
ATOM 615 N N . LEU A 1 76 ? 10.614 3.533 -8.994 1.00 94.81 76 LEU A N 1
ATOM 616 C CA . LEU A 1 76 ? 10.226 2.220 -9.502 1.00 94.81 76 LEU A CA 1
ATOM 617 C C . LEU A 1 76 ? 9.406 2.342 -10.787 1.00 94.81 76 LEU A C 1
ATOM 619 O O . LEU A 1 76 ? 9.709 1.639 -11.749 1.00 94.81 76 LEU A O 1
ATOM 623 N N . ARG A 1 77 ? 8.460 3.291 -10.867 1.00 93.75 77 ARG A N 1
ATOM 624 C CA . ARG A 1 77 ? 7.711 3.575 -12.109 1.00 93.75 77 ARG A CA 1
ATOM 625 C C . ARG A 1 77 ? 8.627 3.912 -13.278 1.00 93.75 77 ARG A C 1
ATOM 627 O O . ARG A 1 77 ? 8.404 3.411 -14.375 1.00 93.75 77 ARG A O 1
ATOM 634 N N . ASN A 1 78 ? 9.659 4.717 -13.038 1.00 94.75 78 ASN A N 1
ATOM 635 C CA . ASN A 1 78 ? 10.597 5.140 -14.078 1.00 94.75 78 ASN A CA 1
ATOM 636 C C . ASN A 1 78 ? 11.555 4.026 -14.526 1.00 94.75 78 ASN A C 1
ATOM 638 O O . ASN A 1 78 ? 12.095 4.102 -15.626 1.00 94.75 78 ASN A O 1
ATOM 642 N N . ASN A 1 79 ? 11.779 3.007 -13.694 1.00 94.00 79 ASN A N 1
ATOM 643 C CA . ASN A 1 79 ? 12.689 1.899 -13.997 1.00 94.00 79 ASN A CA 1
ATOM 644 C C . ASN A 1 79 ? 11.996 0.688 -14.640 1.00 94.00 79 ASN A C 1
ATOM 646 O O . ASN A 1 79 ? 12.681 -0.234 -15.087 1.00 94.00 79 ASN A O 1
ATOM 650 N N . ILE A 1 80 ? 10.661 0.667 -14.710 1.00 93.94 80 ILE A N 1
ATOM 651 C CA . ILE A 1 80 ? 9.945 -0.395 -15.419 1.00 93.94 80 ILE A CA 1
ATOM 652 C C . ILE A 1 80 ? 10.322 -0.386 -16.895 1.00 93.94 80 ILE A C 1
ATOM 654 O O . ILE A 1 80 ? 10.245 0.633 -17.580 1.00 93.94 80 ILE A O 1
ATOM 658 N N . ASN A 1 81 ? 10.678 -1.565 -17.394 1.00 91.88 81 ASN A N 1
ATOM 659 C CA . ASN A 1 81 ? 11.064 -1.765 -18.777 1.00 91.88 81 ASN A CA 1
ATOM 660 C C . ASN A 1 81 ? 10.413 -3.051 -19.298 1.00 91.88 81 ASN A C 1
ATOM 662 O O . ASN A 1 81 ? 10.604 -4.103 -18.694 1.00 91.88 81 ASN A O 1
ATOM 666 N N . PRO A 1 82 ? 9.704 -3.019 -20.438 1.00 87.62 82 PRO A N 1
ATOM 667 C CA . PRO A 1 82 ? 8.963 -4.176 -20.942 1.00 87.62 82 PRO A CA 1
ATOM 668 C C . PRO A 1 82 ? 9.831 -5.406 -21.251 1.00 87.62 82 PRO A C 1
ATOM 670 O O . PRO A 1 82 ? 9.291 -6.499 -21.379 1.00 87.62 82 PRO A O 1
ATOM 673 N N . ILE A 1 83 ? 11.149 -5.241 -21.385 1.00 88.31 83 ILE A N 1
ATOM 674 C CA . ILE A 1 83 ? 12.090 -6.308 -21.735 1.00 88.31 83 ILE A CA 1
ATOM 675 C C . ILE A 1 83 ? 12.854 -6.787 -20.497 1.00 88.31 83 ILE A C 1
ATOM 677 O O . ILE A 1 83 ? 12.905 -7.984 -20.238 1.00 88.31 83 ILE A O 1
ATOM 681 N N . SER A 1 84 ? 13.459 -5.873 -19.733 1.00 91.31 84 SER A N 1
ATOM 682 C CA . SER A 1 84 ? 14.336 -6.245 -18.612 1.00 91.31 84 SER A CA 1
ATOM 683 C C . SER A 1 84 ? 13.622 -6.353 -17.263 1.00 91.31 84 SER A C 1
ATOM 685 O O . SER A 1 84 ? 14.073 -7.105 -16.405 1.00 91.31 84 SER A O 1
ATOM 687 N N . LEU A 1 85 ? 12.536 -5.601 -17.057 1.00 91.50 85 LEU A N 1
ATOM 688 C CA . LEU A 1 85 ? 11.749 -5.595 -15.819 1.00 91.50 85 LEU A CA 1
ATOM 689 C C . LEU A 1 85 ? 10.266 -5.339 -16.147 1.00 91.50 85 LEU A C 1
ATOM 691 O O . LEU A 1 85 ? 9.766 -4.226 -15.942 1.00 91.50 85 LEU A O 1
ATOM 695 N N . PRO A 1 86 ? 9.568 -6.341 -16.717 1.00 91.25 86 PRO A N 1
ATOM 696 C CA . PRO A 1 86 ? 8.220 -6.162 -17.258 1.00 91.25 86 PRO A CA 1
ATOM 697 C C . PRO A 1 86 ? 7.169 -5.910 -16.173 1.00 91.25 86 PRO A C 1
ATOM 699 O O . PRO A 1 86 ? 6.145 -5.272 -16.433 1.00 91.25 86 PRO A O 1
ATOM 702 N N . SER A 1 87 ? 7.420 -6.394 -14.956 1.00 93.00 87 SER A N 1
ATOM 703 C CA . SER A 1 87 ? 6.522 -6.259 -13.817 1.00 93.00 87 SER A CA 1
ATOM 704 C C . SER A 1 87 ? 7.279 -6.322 -12.497 1.00 93.00 87 SER A C 1
ATOM 706 O O . SER A 1 87 ? 8.235 -7.085 -12.368 1.00 93.00 87 SER A O 1
ATOM 708 N N . LEU A 1 88 ? 6.803 -5.575 -11.506 1.00 92.06 88 LEU A N 1
ATOM 709 C CA . LEU A 1 88 ? 7.321 -5.588 -10.140 1.00 92.06 88 LEU A CA 1
ATOM 710 C C . LEU A 1 88 ? 6.160 -5.348 -9.171 1.00 92.06 88 LEU A C 1
ATOM 712 O O . LEU A 1 88 ? 5.298 -4.513 -9.442 1.00 92.06 88 LEU A O 1
ATOM 716 N N . SER A 1 89 ? 6.150 -6.045 -8.040 1.00 92.50 89 SER A N 1
ATOM 717 C CA . SER A 1 89 ? 5.298 -5.722 -6.896 1.00 92.50 89 SER A CA 1
ATOM 718 C C . SER A 1 89 ? 6.173 -5.617 -5.655 1.00 92.50 89 SER A C 1
ATOM 720 O O . SER A 1 89 ? 7.119 -6.387 -5.481 1.00 92.50 89 SER A O 1
ATOM 722 N N . ALA A 1 90 ? 5.896 -4.619 -4.827 1.00 92.12 90 ALA A N 1
ATOM 723 C CA . ALA A 1 90 ? 6.626 -4.346 -3.605 1.00 92.12 90 ALA A CA 1
ATOM 724 C C . ALA A 1 90 ? 5.642 -3.951 -2.503 1.00 92.12 90 ALA A C 1
ATOM 726 O O . ALA A 1 90 ? 4.734 -3.152 -2.722 1.00 92.12 90 ALA A O 1
ATOM 727 N N . ILE A 1 91 ? 5.836 -4.505 -1.309 1.00 91.62 91 ILE A N 1
ATOM 728 C CA . ILE A 1 91 ? 4.996 -4.239 -0.141 1.00 91.62 91 ILE A CA 1
ATOM 729 C C . ILE A 1 91 ? 5.920 -3.871 1.015 1.00 91.62 91 ILE A C 1
ATOM 731 O O . ILE A 1 91 ? 6.901 -4.566 1.278 1.00 91.62 91 ILE A O 1
ATOM 735 N N . VAL A 1 92 ? 5.616 -2.770 1.696 1.00 91.44 92 VAL A N 1
ATOM 736 C CA . VAL A 1 92 ? 6.334 -2.333 2.895 1.00 91.44 92 VAL A CA 1
ATOM 737 C C . VAL A 1 92 ? 5.445 -2.588 4.099 1.00 91.44 92 VAL A C 1
ATOM 739 O O . VAL A 1 92 ? 4.356 -2.024 4.209 1.00 91.44 92 VAL A O 1
ATOM 742 N N . THR A 1 93 ? 5.924 -3.434 5.007 1.00 89.38 93 THR A N 1
ATOM 743 C CA . THR A 1 93 ? 5.211 -3.826 6.224 1.00 89.38 93 THR A CA 1
ATOM 744 C C . THR A 1 93 ? 5.989 -3.423 7.467 1.00 89.38 93 THR A C 1
ATOM 746 O O . THR A 1 93 ? 7.206 -3.601 7.524 1.00 89.38 93 THR A O 1
ATOM 749 N N .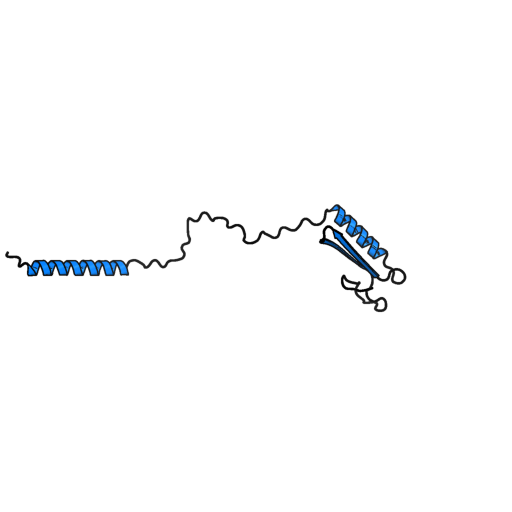 TYR A 1 94 ? 5.290 -2.937 8.487 1.00 84.88 94 TYR A N 1
ATOM 750 C CA . TYR A 1 94 ? 5.858 -2.648 9.800 1.00 84.88 94 TYR A CA 1
ATOM 751 C C . TYR A 1 94 ? 4.907 -3.135 10.884 1.00 84.88 94 TYR A C 1
ATOM 753 O O . TYR A 1 94 ? 3.737 -2.761 10.884 1.00 84.88 94 TYR A O 1
ATOM 761 N N . ASN A 1 95 ? 5.411 -3.949 11.812 1.00 86.12 95 ASN A N 1
ATOM 762 C CA . ASN A 1 95 ? 4.634 -4.467 12.939 1.00 86.12 95 ASN A CA 1
ATOM 763 C C . ASN A 1 95 ? 3.274 -5.058 12.507 1.00 86.12 95 ASN A C 1
ATOM 765 O O . ASN A 1 95 ? 2.224 -4.607 12.957 1.00 86.12 95 ASN A O 1
ATOM 769 N N . ASP A 1 96 ? 3.310 -5.988 11.549 1.00 85.62 96 ASP A N 1
ATOM 770 C CA . ASP A 1 96 ? 2.142 -6.655 10.948 1.00 85.62 96 ASP A CA 1
ATOM 771 C C . ASP A 1 96 ? 1.121 -5.732 10.253 1.00 85.62 96 ASP A C 1
ATOM 773 O O . ASP A 1 96 ? 0.051 -6.174 9.836 1.00 85.62 96 ASP A O 1
ATOM 777 N N . THR A 1 97 ? 1.462 -4.456 10.051 1.00 83.44 97 THR A N 1
ATOM 778 C CA . THR A 1 97 ? 0.659 -3.508 9.272 1.00 83.44 97 THR A CA 1
ATOM 779 C C . THR A 1 97 ? 1.289 -3.248 7.911 1.00 83.44 97 THR A C 1
ATOM 781 O O . THR A 1 97 ? 2.506 -3.086 7.789 1.00 83.44 97 THR A O 1
ATOM 784 N N . VAL A 1 98 ? 0.460 -3.203 6.867 1.00 87.81 98 VAL A N 1
ATOM 785 C CA . VAL A 1 98 ? 0.891 -2.798 5.525 1.00 87.81 98 VAL A CA 1
ATOM 786 C C . VAL A 1 98 ? 0.923 -1.275 5.473 1.00 87.81 98 VAL A C 1
ATOM 788 O O . VAL A 1 98 ? -0.112 -0.624 5.595 1.00 87.81 98 VAL A O 1
ATOM 791 N N . LEU A 1 99 ? 2.115 -0.710 5.297 1.00 86.81 99 LEU A N 1
ATOM 792 C CA . LEU A 1 99 ? 2.323 0.735 5.212 1.00 86.81 99 LEU A CA 1
ATOM 793 C C . LEU A 1 99 ? 2.208 1.255 3.780 1.00 86.81 99 LEU A C 1
ATOM 795 O O . LEU A 1 99 ? 1.803 2.396 3.571 1.00 86.81 99 LEU A O 1
ATOM 799 N N . TRP A 1 100 ? 2.594 0.439 2.798 1.00 91.38 100 TRP A N 1
ATOM 800 C CA . TRP A 1 100 ? 2.550 0.804 1.386 1.00 91.38 100 TRP A CA 1
ATOM 801 C C . TRP A 1 100 ? 2.582 -0.431 0.492 1.00 91.38 100 TRP A C 1
ATOM 803 O O . TRP A 1 100 ? 3.278 -1.404 0.786 1.00 91.38 100 TRP A O 1
ATOM 813 N N . THR A 1 101 ? 1.866 -0.342 -0.625 1.00 92.88 101 THR A N 1
ATOM 814 C CA . THR A 1 101 ? 1.819 -1.357 -1.676 1.00 92.88 101 THR A CA 1
ATOM 815 C C . THR A 1 101 ? 2.066 -0.671 -3.011 1.00 92.88 101 THR A C 1
ATOM 817 O O . THR A 1 101 ? 1.332 0.244 -3.388 1.00 92.88 101 THR A O 1
ATOM 820 N N . GLY A 1 102 ? 3.085 -1.122 -3.733 1.00 93.56 102 GLY A N 1
ATOM 821 C CA . GLY A 1 102 ? 3.431 -0.649 -5.064 1.00 93.56 102 GLY A CA 1
ATOM 822 C C . GLY A 1 102 ? 3.347 -1.775 -6.077 1.00 93.56 102 GLY A C 1
ATOM 823 O O . GLY A 1 102 ? 4.024 -2.790 -5.948 1.00 93.56 102 GLY A O 1
ATOM 824 N N . ASN A 1 103 ? 2.540 -1.567 -7.111 1.00 95.12 103 ASN A N 1
ATOM 825 C CA . ASN A 1 103 ? 2.370 -2.495 -8.218 1.00 95.12 103 ASN A CA 1
ATOM 826 C C . ASN A 1 103 ? 2.732 -1.801 -9.531 1.00 95.12 103 ASN A C 1
ATOM 828 O O . ASN A 1 103 ? 2.183 -0.744 -9.858 1.00 95.12 103 ASN A O 1
ATOM 832 N N . PHE A 1 104 ? 3.650 -2.396 -10.288 1.00 93.81 104 PHE A N 1
ATOM 833 C CA . PHE A 1 104 ? 4.304 -1.743 -11.415 1.00 93.81 104 PHE A CA 1
ATOM 834 C C . PHE A 1 104 ? 4.405 -2.663 -12.633 1.00 93.81 104 PHE A C 1
ATOM 836 O O . PHE A 1 104 ? 4.534 -3.884 -12.514 1.00 93.81 104 PHE A O 1
ATOM 843 N N . GLY A 1 105 ? 4.389 -2.054 -13.819 1.00 92.88 105 GLY A N 1
ATOM 844 C CA . GLY A 1 105 ? 4.472 -2.765 -15.091 1.00 92.88 105 GLY A CA 1
ATOM 845 C C . GLY A 1 105 ? 3.154 -3.408 -15.505 1.00 92.88 105 GLY A C 1
ATOM 846 O O . GLY A 1 105 ? 2.085 -2.856 -15.240 1.00 92.88 105 GLY A O 1
ATOM 847 N N . LYS A 1 106 ? 3.232 -4.545 -16.201 1.00 92.31 106 LYS A N 1
ATOM 848 C CA . LYS A 1 106 ? 2.064 -5.258 -16.738 1.00 92.31 106 LYS A CA 1
ATOM 849 C C . LYS A 1 106 ? 2.015 -6.681 -16.215 1.00 92.31 106 LYS A C 1
ATOM 851 O O . LYS A 1 106 ? 3.005 -7.398 -16.275 1.00 92.31 106 LYS A O 1
ATOM 856 N N . ARG A 1 107 ? 0.835 -7.107 -15.769 1.00 91.19 107 ARG A N 1
ATOM 857 C CA . ARG A 1 107 ? 0.576 -8.495 -15.369 1.00 91.19 107 ARG A CA 1
ATOM 858 C C . ARG A 1 107 ? 0.745 -9.473 -16.534 1.00 91.19 107 ARG A C 1
ATOM 860 O O . ARG A 1 107 ? 1.256 -10.565 -16.345 1.00 91.19 107 ARG A O 1
ATOM 867 N N . ASN A 1 108 ? 0.315 -9.087 -17.731 1.00 90.38 108 ASN A N 1
ATOM 868 C CA . ASN A 1 108 ? 0.489 -9.851 -18.957 1.00 90.38 108 ASN A CA 1
ATOM 869 C C . ASN A 1 108 ? 1.324 -9.028 -19.946 1.00 90.38 108 ASN A C 1
ATOM 871 O O . ASN A 1 108 ? 0.862 -8.008 -20.452 1.00 90.38 108 ASN A O 1
ATOM 875 N N . GLY A 1 109 ? 2.553 -9.475 -20.218 1.00 86.88 109 GLY A N 1
ATOM 876 C CA . GLY A 1 109 ? 3.466 -8.795 -21.141 1.00 86.88 109 GLY A CA 1
ATOM 877 C C . GLY A 1 109 ? 3.029 -8.858 -22.609 1.00 86.88 109 GLY A C 1
ATOM 878 O O . GLY A 1 109 ? 3.392 -7.979 -23.388 1.00 86.88 109 GLY A O 1
ATOM 879 N N . SER A 1 110 ? 2.226 -9.857 -22.986 1.00 88.25 110 SER A N 1
ATOM 880 C CA . SER A 1 110 ? 1.713 -10.009 -24.353 1.00 88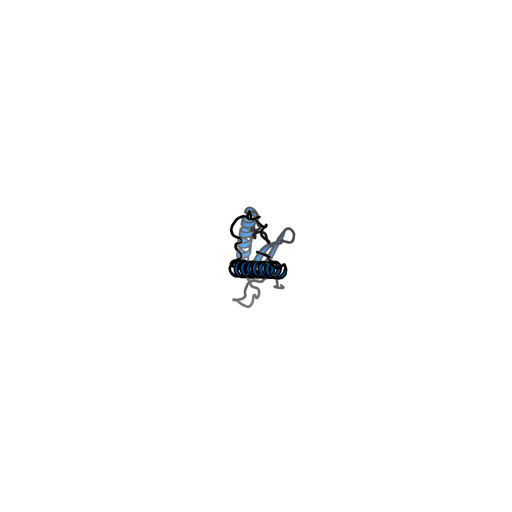.25 110 SER A CA 1
ATOM 881 C C . SER A 1 110 ? 0.515 -9.105 -24.644 1.00 88.25 110 SER A C 1
ATOM 883 O O . SER A 1 110 ? 0.276 -8.771 -25.802 1.00 88.25 110 SER A O 1
ATOM 885 N N . ASP A 1 111 ? -0.238 -8.711 -23.615 1.00 89.81 111 ASP A N 1
ATOM 886 C CA . ASP A 1 111 ? -1.404 -7.842 -23.759 1.00 89.81 111 ASP A CA 1
ATOM 887 C C . ASP A 1 111 ? -1.016 -6.371 -23.507 1.00 89.81 111 ASP A C 1
ATOM 889 O O . ASP A 1 111 ? -0.664 -5.997 -22.381 1.00 89.81 111 ASP A O 1
ATOM 893 N N . PRO A 1 112 ? -1.096 -5.491 -24.525 1.00 86.38 112 PRO A N 1
ATOM 894 C CA . PRO A 1 112 ? -0.761 -4.085 -24.359 1.00 86.38 112 PRO A CA 1
ATOM 895 C C . PRO A 1 112 ? -1.670 -3.360 -23.355 1.00 86.38 112 PRO A C 1
ATOM 897 O O . PRO A 1 112 ? -1.200 -2.393 -22.753 1.00 86.38 112 PRO A O 1
ATOM 900 N N . ASN A 1 113 ? -2.894 -3.842 -23.127 1.00 89.88 113 ASN A N 1
ATOM 901 C CA . ASN A 1 113 ? -3.877 -3.255 -22.212 1.00 89.88 113 ASN A CA 1
ATOM 902 C C . ASN A 1 113 ? -3.916 -3.950 -20.845 1.00 89.88 113 ASN A C 1
ATOM 904 O O . ASN A 1 113 ? -4.796 -3.662 -20.030 1.00 89.88 113 ASN A O 1
ATOM 908 N N . SER A 1 114 ? -2.970 -4.852 -20.569 1.00 91.06 114 SER A N 1
ATOM 909 C CA . SER A 1 114 ? -2.913 -5.519 -19.278 1.00 91.06 114 SER A CA 1
ATOM 910 C C . SER A 1 114 ? -2.749 -4.513 -18.144 1.00 91.06 114 SER A C 1
ATOM 912 O O . SER A 1 114 ? -1.828 -3.694 -18.144 1.00 91.06 114 SER A O 1
ATOM 914 N N . ALA A 1 115 ? -3.575 -4.676 -17.113 1.00 92.12 115 ALA A N 1
ATOM 915 C CA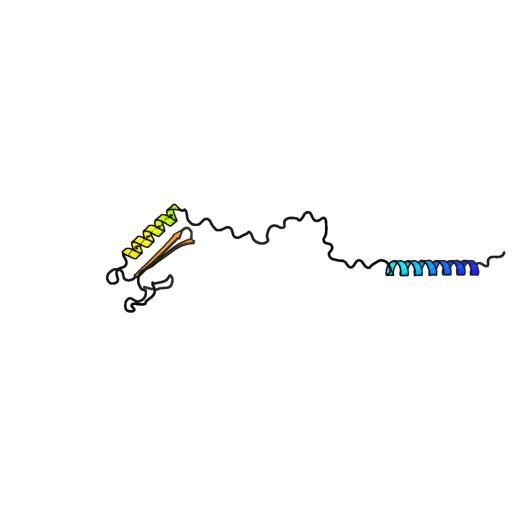 . ALA A 1 115 ? -3.385 -4.007 -15.837 1.00 92.12 115 ALA A CA 1
ATOM 916 C C . ALA A 1 115 ? -2.029 -4.387 -15.200 1.00 92.12 115 ALA A C 1
ATOM 918 O O . ALA A 1 115 ? -1.468 -5.445 -15.533 1.00 92.12 115 ALA A O 1
ATOM 919 N N . PRO A 1 116 ? -1.516 -3.565 -14.268 1.00 92.25 116 PRO A N 1
ATOM 920 C CA . PRO A 1 116 ? -0.411 -3.947 -13.400 1.00 92.25 116 PRO A CA 1
ATOM 921 C C . PRO A 1 116 ? -0.729 -5.210 -12.584 1.00 92.25 116 PRO A C 1
ATOM 923 O O . PRO A 1 116 ? -1.903 -5.555 -12.410 1.00 92.25 116 PRO A O 1
ATOM 926 N N . PRO A 1 117 ? 0.300 -5.916 -12.085 1.00 93.00 117 PRO A N 1
ATOM 927 C CA . PRO A 1 117 ? 0.111 -6.994 -11.116 1.00 93.00 117 PRO A CA 1
ATOM 928 C C . PRO A 1 117 ? -0.592 -6.484 -9.846 1.00 93.00 117 PRO A C 1
ATOM 930 O O . PRO A 1 117 ? -0.663 -5.285 -9.596 1.00 93.00 117 PRO A O 1
ATOM 933 N N . ASN A 1 118 ? -1.128 -7.393 -9.044 1.00 91.56 118 ASN A N 1
ATOM 934 C CA . ASN A 1 118 ? -1.740 -7.095 -7.748 1.00 91.56 118 ASN A CA 1
ATOM 935 C C . ASN A 1 118 ? -1.173 -8.016 -6.658 1.00 91.56 118 ASN A C 1
ATOM 937 O O . ASN A 1 118 ? -0.400 -8.924 -6.952 1.00 91.56 118 ASN A O 1
ATOM 941 N N . GLU A 1 119 ? -1.600 -7.817 -5.415 1.00 85.94 119 GLU A N 1
ATOM 942 C CA . GLU A 1 119 ? -1.183 -8.582 -4.232 1.00 85.94 119 GLU A CA 1
ATOM 943 C C . GLU A 1 119 ? -1.496 -10.089 -4.302 1.00 85.94 119 GLU A C 1
ATOM 945 O O . GLU A 1 119 ? -0.964 -10.871 -3.520 1.00 85.94 119 GLU A O 1
ATOM 950 N N . TYR A 1 120 ? -2.326 -10.504 -5.261 1.00 88.38 120 TYR A N 1
ATOM 951 C CA . TYR A 1 120 ? -2.677 -11.901 -5.522 1.00 88.38 120 TYR A CA 1
ATOM 952 C C . TYR A 1 120 ? -2.036 -12.449 -6.805 1.00 88.38 120 TYR A C 1
ATOM 954 O O . TYR A 1 120 ? -2.304 -13.586 -7.195 1.00 88.38 120 TYR A O 1
ATOM 962 N N . THR A 1 121 ? -1.235 -11.645 -7.509 1.00 87.62 121 THR A N 1
ATOM 963 C CA . THR A 1 121 ? -0.586 -12.060 -8.753 1.00 87.62 121 THR A CA 1
ATOM 964 C C . THR A 1 121 ? 0.610 -12.943 -8.427 1.00 87.62 121 THR A C 1
ATOM 966 O O . THR A 1 121 ? 1.505 -12.547 -7.687 1.00 87.62 121 THR A O 1
ATOM 969 N N . ILE A 1 122 ? 0.617 -14.140 -9.008 1.00 85.62 122 ILE A N 1
ATOM 970 C CA . ILE A 1 122 ? 1.734 -15.081 -8.938 1.00 85.62 122 ILE A CA 1
ATOM 971 C C . ILE A 1 122 ? 2.609 -14.835 -10.169 1.00 85.62 122 ILE A C 1
ATOM 973 O O . ILE A 1 122 ? 2.080 -14.779 -11.282 1.00 85.62 122 ILE A O 1
ATOM 977 N N . TYR A 1 123 ? 3.911 -14.644 -9.948 1.00 78.50 123 TYR A N 1
ATOM 978 C CA . TYR A 1 123 ? 4.914 -14.425 -10.994 1.00 78.50 123 TYR A CA 1
ATOM 979 C C . TYR A 1 123 ? 5.491 -15.735 -11.523 1.00 78.50 123 TYR A C 1
ATOM 981 O O . TYR A 1 123 ? 5.665 -16.670 -10.708 1.00 78.50 123 TYR A O 1
#

pLDDT: mean 80.78, std 14.98, range [41.97, 95.75]

Radius of gyration: 43.48 Å; chains: 1; bounding box: 102×33×94 Å

Sequence (123 aa):
MKVKWTQLGLVFFLLLSIIMTSCFIWQYQLPKLVLEENTGERSKSVRMCPRFPEPTPLEHPIHSLKEALEKVDALLRNNINPISLPSLSAIVTYNDTVLWTGNFGKRNGSDPNSAPPNEYTIY

Organism: Carassius auratus (NCBI:txid7957)

Secondary structure (DSSP, 8-state):
----HHHHHHHHHHHHHHHHHHHHHHHHHS----------S------PPPSS---PPP--S-HHHHHHHHHHHHHHHHH-BTTTBSEEEEEEEETTEEEEEEEEE-S-SS-TTPPPP-TT---